Protein AF-A0A850ELC3-F1 (afdb_monomer_lite)

pLDDT: mean 88.05, std 11.39, range [57.06, 98.81]

Sequence (170 aa):
SNKVFISMIPAKTFTTPLNAAFVRISMKNEDVPFTQLEVGAVTTKYMSHKNSIRKDTIPIITGDLIGVGEIARDRLSFLTVPAVLSKNLFNKDTIILERYVTITGALTANAAYSASDFIAISPGQAYSVNHLWSGACYDSNKVFISMIPAKTFTTPLNAAFVRISMKNED

Secondary structure (DSSP, 8-state):
----------SSS-PPPTT---------GGGGGG----SSSSPPPP----PPP-GGGS----TTSS-TT-S-GGG-SS--------S----GGG-EEEEEE-TTS-EEEEEEEEE--PEE--TT-EEE-SS-SEEEEE-TT--EEEE--SSEEE--TT--EEEEEEEPP-

Radius of gyration: 40.39 Å; chains: 1; bounding box: 82×38×95 Å

Foldseek 3Di:
DDDDDDDDDPDPDDDDPPPDPDDDDDDDPVCVVFDDDDPDRDDDGGDDDDDDDDPVPPDDDDPVNQDDCNDPPVNDPDPPPPPDPDLDQFDPVQKAAQWFQDQQRDIDGHNQKIKTDWGFDAAQDKDADPFADWKFFAAPVRGTDGIAPDRIDTHHNRGGTMMGMGTDDD

Structure (mmCIF, N/CA/C/O backbone):
data_AF-A0A850ELC3-F1
#
_entry.id   AF-A0A850ELC3-F1
#
loop_
_atom_site.group_PDB
_atom_site.id
_atom_site.type_symbol
_atom_site.label_atom_id
_atom_site.label_alt_id
_atom_site.label_comp_id
_atom_site.label_asym_id
_atom_site.label_entity_id
_atom_site.label_seq_id
_atom_site.pdbx_PDB_ins_code
_atom_site.Cartn_x
_atom_site.Cartn_y
_atom_site.Cartn_z
_atom_site.occupancy
_atom_site.B_iso_or_equiv
_atom_site.auth_seq_id
_atom_site.auth_comp_id
_atom_site.auth_asym_id
_atom_site.auth_atom_id
_atom_site.pdbx_PDB_model_num
ATOM 1 N N . SER A 1 1 ? -49.138 -12.970 48.584 1.00 64.88 1 SER A N 1
ATOM 2 C CA . SER A 1 1 ? -48.930 -14.053 49.570 1.00 64.88 1 SER A CA 1
ATOM 3 C C . SER A 1 1 ? -48.759 -13.442 50.951 1.00 64.88 1 SER A C 1
ATOM 5 O O . SER A 1 1 ? -48.039 -12.457 51.087 1.00 64.88 1 SER A O 1
ATOM 7 N N . ASN A 1 2 ? -49.447 -13.976 51.963 1.00 81.19 2 ASN A N 1
ATOM 8 C CA . ASN A 1 2 ? -49.294 -13.511 53.344 1.00 81.19 2 ASN A CA 1
ATOM 9 C C . ASN A 1 2 ? -47.914 -13.915 53.880 1.00 81.19 2 ASN A C 1
ATOM 11 O O . ASN A 1 2 ? -47.479 -15.048 53.682 1.00 81.19 2 ASN A O 1
ATOM 15 N N . LYS A 1 3 ? -47.217 -12.987 54.546 1.00 87.38 3 LYS A N 1
ATOM 16 C CA . LYS A 1 3 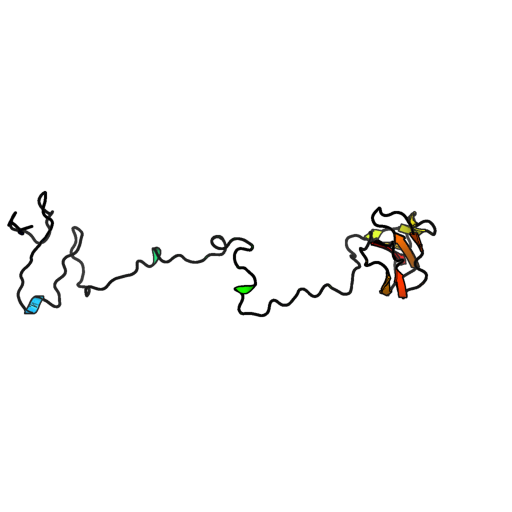? -45.950 -13.272 55.234 1.00 87.38 3 LYS A CA 1
ATOM 17 C C . LYS A 1 3 ? -46.276 -13.998 56.540 1.00 87.38 3 LYS A C 1
ATOM 19 O O . LYS A 1 3 ? -46.806 -13.379 57.457 1.00 87.38 3 LYS A O 1
ATOM 24 N N . VAL A 1 4 ? -45.996 -15.298 56.598 1.00 90.62 4 VAL A N 1
ATOM 25 C CA . VAL A 1 4 ? -46.202 -16.134 57.791 1.00 9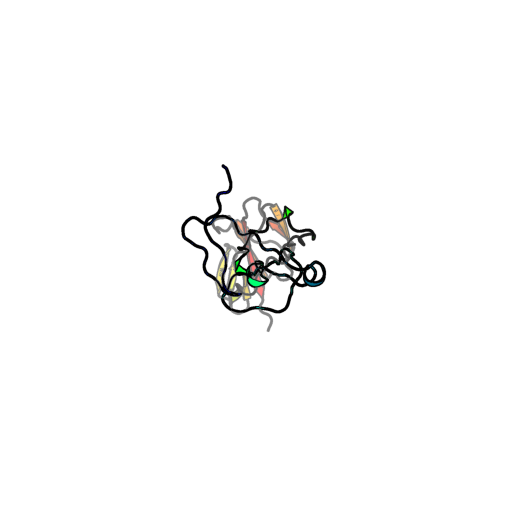0.62 4 VAL A CA 1
ATOM 26 C C . VAL A 1 4 ? -44.908 -16.179 58.599 1.00 90.62 4 VAL A C 1
ATOM 28 O O . VAL A 1 4 ? -43.817 -16.245 58.034 1.00 90.62 4 VAL A O 1
ATOM 31 N N . PHE A 1 5 ? -45.027 -16.103 59.923 1.00 92.00 5 PHE A N 1
ATOM 32 C CA . PHE A 1 5 ? -43.891 -16.252 60.826 1.00 92.00 5 PHE A CA 1
ATOM 33 C C . PHE A 1 5 ? -43.346 -17.687 60.774 1.00 92.00 5 PHE A C 1
ATOM 35 O O . PHE A 1 5 ? -44.120 -18.635 60.865 1.00 92.00 5 PHE A O 1
ATOM 42 N N . ILE A 1 6 ? -42.023 -17.833 60.637 1.00 92.69 6 ILE A N 1
ATOM 43 C CA . ILE A 1 6 ? -41.344 -19.139 60.599 1.00 92.69 6 ILE A CA 1
ATOM 44 C C . ILE A 1 6 ? -40.606 -19.391 61.919 1.00 92.69 6 ILE A C 1
ATOM 46 O O . ILE A 1 6 ? -40.877 -20.380 62.592 1.00 92.69 6 ILE A O 1
ATOM 50 N N . SER A 1 7 ? -39.687 -18.504 62.312 1.00 92.00 7 SER A N 1
ATOM 51 C CA . SER A 1 7 ? -38.936 -18.632 63.566 1.00 92.00 7 SER A CA 1
ATOM 52 C C . SER A 1 7 ? -38.337 -17.301 64.030 1.00 92.00 7 SER A C 1
ATOM 54 O O . SER A 1 7 ? -38.237 -16.342 63.262 1.00 92.00 7 SER A O 1
ATOM 56 N N . MET A 1 8 ? -37.892 -17.267 65.291 1.00 91.31 8 MET A N 1
ATOM 57 C CA . MET A 1 8 ? -37.013 -16.215 65.814 1.00 91.31 8 MET A CA 1
ATOM 58 C C . MET A 1 8 ? -35.551 -16.478 65.431 1.00 91.31 8 MET A C 1
ATOM 60 O O . MET A 1 8 ? -35.171 -17.616 65.151 1.00 91.31 8 MET A O 1
ATOM 64 N N . ILE A 1 9 ? -34.730 -15.425 65.463 1.00 88.25 9 ILE A N 1
ATOM 65 C CA . ILE A 1 9 ? -33.272 -15.502 65.305 1.00 88.25 9 ILE A CA 1
ATOM 66 C C . ILE A 1 9 ? -32.635 -15.439 66.704 1.00 88.25 9 ILE A C 1
ATOM 68 O O . ILE A 1 9 ? -32.779 -14.415 67.373 1.00 88.25 9 ILE A O 1
ATOM 72 N N . PRO A 1 10 ? -31.955 -16.502 67.171 1.00 83.12 10 PRO A N 1
ATOM 73 C CA . PRO A 1 10 ? -31.485 -16.586 68.556 1.00 83.12 10 PRO A CA 1
ATOM 74 C C . PRO A 1 10 ? -30.100 -15.961 68.792 1.00 83.12 10 PRO A C 1
ATOM 76 O O . PRO A 1 10 ? -29.692 -15.807 69.939 1.00 83.12 10 PRO A O 1
ATOM 79 N N . ALA A 1 11 ? -29.354 -15.631 67.734 1.00 84.38 11 ALA A N 1
ATOM 80 C CA . ALA A 1 11 ? -27.960 -15.203 67.826 1.00 84.38 11 ALA A CA 1
ATOM 81 C C . ALA A 1 11 ? -27.605 -14.154 66.762 1.00 84.38 11 ALA A C 1
ATOM 83 O O . ALA A 1 11 ? -28.303 -14.002 65.762 1.00 84.38 11 ALA A O 1
ATOM 84 N N . LYS A 1 12 ? -26.483 -13.451 66.971 1.00 81.38 12 LYS A N 1
ATOM 85 C CA . LYS A 1 12 ? -25.971 -12.430 66.037 1.00 81.38 12 LYS A CA 1
ATOM 86 C C . LYS A 1 12 ? -25.593 -13.010 64.667 1.00 81.38 12 LYS A C 1
ATOM 88 O O . LYS A 1 12 ? -25.810 -12.350 63.659 1.00 81.38 12 LYS A O 1
ATOM 93 N N . THR A 1 13 ? -25.081 -14.240 64.640 1.00 87.38 13 THR A N 1
ATOM 94 C CA . THR A 1 13 ? -24.804 -15.006 63.416 1.00 87.38 13 THR A CA 1
ATOM 95 C C . THR A 1 13 ? -25.819 -16.138 63.317 1.00 87.38 13 THR A C 1
ATOM 97 O O . THR A 1 13 ? -26.008 -16.879 64.282 1.00 87.38 13 THR A O 1
ATOM 100 N N . PHE A 1 14 ? -26.479 -16.279 62.170 1.00 89.50 14 PHE A N 1
ATOM 101 C CA . PHE A 1 14 ? -27.520 -17.283 61.959 1.00 89.50 14 PHE A CA 1
ATOM 102 C C . PHE A 1 14 ? -27.561 -17.735 60.497 1.00 89.50 14 PHE A C 1
ATOM 104 O O . PHE A 1 14 ? -27.134 -17.014 59.598 1.00 89.50 14 PHE A O 1
ATOM 111 N N . THR A 1 15 ? -28.111 -18.924 60.261 1.00 90.81 15 THR A N 1
ATOM 112 C CA . THR A 1 15 ? -28.537 -19.378 58.935 1.00 90.81 15 THR A CA 1
ATOM 113 C C . THR A 1 15 ? -30.049 -19.222 58.817 1.00 90.81 15 THR A C 1
ATOM 115 O O . THR A 1 15 ? -30.782 -19.355 59.800 1.00 90.81 15 THR A O 1
ATOM 118 N N . THR A 1 16 ? -30.541 -18.895 57.625 1.00 90.62 16 THR A N 1
ATOM 119 C CA . THR A 1 16 ? -31.984 -18.793 57.403 1.00 90.62 16 THR A CA 1
ATOM 120 C C . THR A 1 16 ? -32.626 -20.185 57.450 1.00 90.62 16 THR A C 1
ATOM 122 O O . THR A 1 16 ? -32.089 -21.121 56.852 1.00 90.62 16 THR A O 1
ATOM 125 N N . PRO A 1 17 ? -33.781 -20.350 58.120 1.00 90.31 17 PRO A N 1
ATOM 126 C CA . PRO A 1 17 ? -34.554 -21.583 58.034 1.00 90.31 17 PRO A CA 1
ATOM 127 C C . PRO A 1 17 ? -34.970 -21.889 56.592 1.00 90.31 17 PRO A C 1
ATOM 129 O O . PRO A 1 17 ? -35.100 -20.985 55.759 1.00 90.31 17 PRO A O 1
ATOM 132 N N . LEU A 1 18 ? -35.250 -23.163 56.311 1.00 89.81 18 LEU A N 1
ATOM 133 C CA . LEU A 1 18 ? -35.804 -23.579 55.024 1.00 89.81 18 LEU A CA 1
ATOM 134 C C . LEU A 1 18 ? -37.086 -22.781 54.714 1.00 89.81 18 LEU A C 1
ATOM 136 O O . LEU A 1 18 ? -37.936 -22.598 55.584 1.00 89.81 18 LEU A O 1
ATOM 140 N N . ASN A 1 19 ? -37.221 -22.315 53.469 1.00 88.38 19 ASN A N 1
ATOM 141 C CA . ASN A 1 19 ? -38.337 -21.500 52.959 1.00 88.38 19 ASN A CA 1
ATOM 142 C C . ASN A 1 19 ? -38.450 -20.064 53.514 1.00 88.38 19 ASN A C 1
ATOM 144 O O . ASN A 1 19 ? -39.414 -19.363 53.194 1.00 88.38 19 ASN A O 1
ATOM 148 N 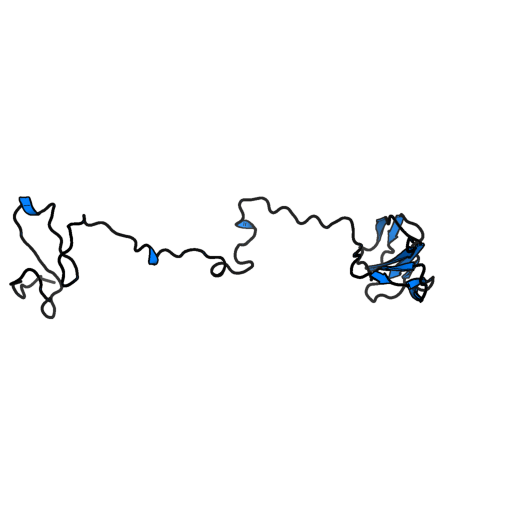N . ALA A 1 20 ? -37.485 -19.578 54.300 1.00 91.94 20 ALA A N 1
ATOM 149 C CA . ALA A 1 20 ? -37.468 -18.179 54.718 1.00 91.94 20 ALA A CA 1
ATOM 150 C C . ALA A 1 20 ? -37.061 -17.253 53.555 1.00 91.94 20 ALA A C 1
ATOM 152 O O . ALA A 1 20 ? -35.940 -17.316 53.061 1.00 91.94 20 ALA A O 1
ATOM 153 N N . ALA A 1 21 ? -37.972 -16.365 53.145 1.00 91.94 21 ALA A N 1
ATOM 154 C CA . ALA A 1 21 ? -37.727 -15.366 52.095 1.00 91.94 21 ALA A CA 1
ATOM 155 C C . ALA A 1 21 ? -37.489 -13.944 52.636 1.00 91.94 21 ALA A C 1
ATOM 157 O O . ALA A 1 21 ? -37.019 -13.070 51.912 1.00 91.94 21 ALA A O 1
ATOM 158 N N . PHE A 1 22 ? -37.839 -13.688 53.899 1.00 91.62 22 PHE A N 1
ATOM 159 C CA . PHE A 1 22 ? -37.734 -12.370 54.519 1.00 91.62 22 PHE A CA 1
ATOM 160 C C . PHE A 1 22 ? -37.234 -12.495 55.951 1.00 91.62 22 PHE A C 1
ATOM 162 O O . PHE A 1 22 ? -37.612 -13.416 56.672 1.00 91.62 22 PHE A O 1
ATOM 169 N N . VAL A 1 23 ? -36.465 -11.499 56.378 1.00 91.94 23 VAL A N 1
ATOM 170 C CA . VAL A 1 23 ? -36.120 -11.262 57.777 1.00 91.94 23 VAL A CA 1
ATOM 171 C C . VAL A 1 23 ? -36.620 -9.879 58.178 1.00 91.94 23 VAL A C 1
ATOM 173 O O . VAL A 1 23 ? -36.634 -8.948 57.371 1.00 91.94 23 VAL A O 1
ATOM 176 N N . ARG A 1 24 ? -37.064 -9.745 59.425 1.00 91.19 24 ARG A N 1
ATOM 177 C CA . ARG A 1 24 ? -37.378 -8.458 60.042 1.00 91.19 24 ARG A CA 1
ATOM 178 C C . ARG A 1 24 ? -36.573 -8.358 61.326 1.00 91.19 24 ARG A C 1
ATOM 180 O O . ARG A 1 24 ? -36.585 -9.287 62.126 1.00 91.19 24 ARG A O 1
ATOM 187 N N . ILE A 1 25 ? -35.893 -7.236 61.498 1.00 89.81 25 ILE A N 1
ATOM 188 C CA . ILE A 1 25 ? -35.077 -6.929 62.669 1.00 89.81 25 ILE A CA 1
ATOM 189 C C . ILE A 1 25 ? -35.626 -5.674 63.345 1.00 89.81 25 ILE A C 1
ATOM 191 O O . ILE A 1 25 ? -36.171 -4.792 62.681 1.00 89.81 25 ILE A O 1
ATOM 195 N N . SER A 1 26 ? -35.508 -5.617 64.665 1.00 90.25 26 SER A N 1
ATOM 196 C CA . SER A 1 26 ? -35.870 -4.459 65.480 1.00 90.25 26 SER A CA 1
ATOM 197 C C . SER A 1 26 ? -34.686 -4.111 66.368 1.00 90.25 26 SER A C 1
ATOM 199 O O . SER A 1 26 ? -34.034 -5.004 66.904 1.00 90.25 26 SER A O 1
ATOM 201 N N . MET A 1 27 ? -34.402 -2.822 66.501 1.00 91.06 27 MET A N 1
ATOM 202 C CA . MET A 1 27 ? -33.347 -2.290 67.361 1.00 91.06 27 MET A CA 1
ATOM 203 C C . MET A 1 27 ? -33.807 -0.988 68.004 1.00 91.06 27 MET A C 1
ATOM 205 O O . MET A 1 27 ? -34.874 -0.463 67.673 1.00 91.06 27 MET A O 1
ATOM 209 N N . LYS A 1 28 ? -33.006 -0.472 68.936 1.00 95.50 28 LYS A N 1
ATOM 210 C CA . LYS A 1 28 ? -33.236 0.851 69.506 1.00 95.50 28 LYS A CA 1
ATOM 211 C C . LYS A 1 28 ? -33.019 1.926 68.443 1.00 95.50 28 LYS A C 1
ATOM 213 O O . LYS A 1 28 ? -32.203 1.765 67.539 1.00 95.50 28 LYS A O 1
ATOM 218 N N . ASN A 1 29 ? -33.690 3.063 68.605 1.00 93.94 29 ASN A N 1
ATOM 219 C CA . ASN A 1 29 ? -33.559 4.190 67.679 1.00 93.94 29 ASN A CA 1
ATOM 220 C C . ASN A 1 29 ? -32.116 4.721 67.579 1.00 93.94 29 ASN A C 1
ATOM 222 O O . ASN A 1 29 ? -31.704 5.151 66.507 1.00 93.94 29 ASN A O 1
ATOM 226 N N . GLU A 1 30 ? -31.341 4.653 68.667 1.00 95.81 30 GLU A N 1
ATOM 227 C CA . GLU A 1 30 ? -29.927 5.062 68.705 1.00 95.81 30 GLU A CA 1
ATOM 228 C C . GLU A 1 30 ? -29.004 4.178 67.846 1.00 95.81 30 GLU A C 1
ATOM 230 O O . GLU A 1 30 ? -27.979 4.654 67.363 1.00 95.81 30 GLU A O 1
ATOM 235 N N . ASP A 1 31 ? -29.396 2.926 67.588 1.00 93.06 31 ASP A N 1
ATOM 236 C CA . ASP A 1 31 ? -28.603 1.955 66.823 1.00 93.06 31 ASP A CA 1
ATOM 237 C C . ASP A 1 31 ? -28.880 2.014 65.311 1.00 93.06 31 ASP A C 1
ATOM 239 O O . ASP A 1 31 ? -28.131 1.443 64.512 1.00 93.06 31 ASP A O 1
ATOM 243 N N . VAL A 1 32 ? -29.949 2.701 64.887 1.00 90.00 32 VAL A N 1
ATOM 244 C CA . VAL A 1 32 ? -30.357 2.807 63.472 1.00 90.00 32 VAL A CA 1
ATOM 245 C C . VAL A 1 32 ? -29.224 3.306 62.560 1.00 90.00 32 VAL A C 1
ATOM 247 O O . VAL A 1 32 ? -29.025 2.693 61.510 1.00 90.00 32 VAL A O 1
ATOM 250 N N . PRO A 1 33 ? -28.431 4.341 62.917 1.00 89.75 33 PRO A N 1
ATOM 251 C CA . PRO A 1 33 ? -27.365 4.849 62.050 1.00 89.75 33 PRO A CA 1
ATOM 252 C C . PRO A 1 33 ? -26.176 3.899 61.878 1.00 89.75 33 PRO A C 1
ATOM 254 O O . PRO A 1 33 ? -25.325 4.174 61.037 1.00 89.75 33 PRO A O 1
ATOM 257 N N . PHE A 1 34 ? -26.093 2.834 62.683 1.00 88.88 34 PHE A N 1
ATOM 258 C CA . PHE A 1 34 ? -24.948 1.918 62.748 1.00 88.88 34 PHE A CA 1
ATOM 259 C C . PHE A 1 34 ? -25.322 0.460 62.448 1.00 88.88 34 PHE A C 1
ATOM 261 O O . PHE A 1 34 ? -24.454 -0.413 62.423 1.00 88.88 34 PHE A O 1
ATOM 268 N N . THR A 1 35 ? -26.607 0.175 62.232 1.00 90.12 35 THR A N 1
ATOM 269 C CA . THR A 1 35 ? -27.097 -1.183 61.987 1.00 90.12 35 THR A CA 1
ATOM 270 C C . THR A 1 35 ? -26.821 -1.602 60.544 1.00 90.12 35 THR A C 1
ATOM 272 O O . THR A 1 35 ? -27.231 -0.925 59.604 1.00 90.12 35 THR A O 1
ATOM 275 N N . GLN A 1 36 ? -26.200 -2.770 60.364 1.00 91.50 36 GLN A N 1
ATOM 276 C CA . GLN A 1 36 ? -26.090 -3.449 59.072 1.00 91.50 36 GLN A CA 1
ATOM 277 C C . GLN A 1 36 ? -26.468 -4.929 59.206 1.00 91.50 36 GLN A C 1
ATOM 279 O O . GLN A 1 36 ? -26.114 -5.579 60.188 1.00 91.50 36 GLN A O 1
ATOM 284 N N . LEU A 1 37 ? -27.191 -5.453 58.213 1.00 90.44 37 LEU A N 1
ATOM 285 C CA . LEU A 1 37 ? -27.353 -6.888 57.990 1.00 90.44 37 LEU A CA 1
ATOM 286 C C . LEU A 1 37 ? -26.477 -7.257 56.794 1.00 90.44 37 LEU A C 1
ATOM 288 O O . LEU A 1 37 ? -26.694 -6.752 55.694 1.00 90.44 37 LEU A O 1
ATOM 292 N N . GLU A 1 38 ? -25.497 -8.122 57.016 1.00 89.25 38 GLU A N 1
ATOM 293 C CA . GLU A 1 38 ? -24.493 -8.493 56.022 1.00 89.25 38 GLU A CA 1
ATOM 294 C C . GLU A 1 38 ? -24.448 -10.009 55.812 1.00 89.25 38 GLU A C 1
ATOM 296 O O . GLU A 1 38 ? -24.806 -10.790 56.693 1.00 89.25 38 GLU A O 1
ATOM 301 N N . VAL A 1 39 ? -24.033 -10.431 54.618 1.00 87.38 39 VAL A N 1
ATOM 302 C CA . VAL A 1 39 ? -23.834 -11.848 54.298 1.00 87.38 39 VAL A CA 1
ATOM 303 C C . VAL A 1 39 ? -22.449 -12.270 54.779 1.00 87.38 39 VAL A C 1
ATOM 305 O O . VAL A 1 39 ? -21.452 -11.664 54.398 1.00 87.38 39 VAL A O 1
ATOM 308 N N . GLY A 1 40 ? -22.382 -13.342 55.568 1.00 87.69 40 GLY A N 1
ATOM 309 C CA . GLY A 1 40 ? -21.131 -13.914 56.065 1.00 87.69 40 GLY A CA 1
ATOM 310 C C . GLY A 1 40 ? -21.199 -14.271 57.549 1.00 87.69 40 GLY A C 1
ATOM 311 O O . GLY A 1 40 ? -22.195 -14.020 58.220 1.00 87.69 40 GLY A O 1
ATOM 312 N N . ALA A 1 41 ? -20.131 -14.882 58.064 1.00 83.88 41 ALA A N 1
ATOM 313 C CA . ALA A 1 41 ? -20.040 -15.297 59.469 1.00 83.88 41 ALA A CA 1
ATOM 314 C C . ALA A 1 41 ? -19.310 -14.282 60.373 1.00 83.88 41 ALA A C 1
ATOM 316 O O . ALA A 1 41 ? -19.207 -14.504 61.578 1.00 83.88 41 ALA A O 1
ATOM 317 N N . VAL A 1 42 ? -18.789 -13.189 59.803 1.00 84.38 42 VAL A N 1
ATOM 318 C CA . VAL A 1 42 ? -17.947 -12.198 60.489 1.00 84.38 42 VAL A CA 1
ATOM 319 C C . VAL A 1 42 ? -18.602 -10.827 60.395 1.00 84.38 42 VAL A C 1
ATOM 321 O O . VAL A 1 42 ? -18.919 -10.380 59.298 1.00 84.38 42 VAL A O 1
ATOM 324 N N . THR A 1 43 ? -18.770 -10.154 61.534 1.00 84.75 43 THR A N 1
ATOM 325 C CA . THR A 1 43 ? -19.276 -8.777 61.571 1.00 84.75 43 THR A CA 1
ATOM 326 C C . THR A 1 43 ? -18.201 -7.795 61.109 1.00 84.75 43 THR A C 1
ATOM 328 O O . THR A 1 43 ? -17.081 -7.816 61.627 1.00 84.75 43 THR A O 1
ATOM 331 N N . THR A 1 44 ? -18.530 -6.915 60.166 1.00 87.25 44 THR A N 1
ATOM 332 C CA . THR A 1 44 ? -17.625 -5.865 59.678 1.00 87.25 44 THR A CA 1
ATOM 333 C C . THR A 1 44 ? -17.883 -4.516 60.362 1.00 87.25 44 THR A C 1
ATOM 335 O O . THR A 1 44 ? -18.812 -4.358 61.156 1.00 87.25 44 THR A O 1
ATOM 338 N N . LYS A 1 45 ? -17.032 -3.515 60.094 1.00 87.44 45 LYS A N 1
ATOM 339 C CA . LYS A 1 45 ? -17.318 -2.124 60.481 1.00 87.44 45 LYS A CA 1
ATOM 340 C C . LYS A 1 45 ? -18.500 -1.609 59.653 1.00 87.44 45 LYS A C 1
ATOM 342 O O . LYS A 1 45 ? -18.554 -1.881 58.459 1.00 87.44 45 LYS A O 1
ATOM 347 N N . TYR A 1 46 ? -19.384 -0.827 60.273 1.00 87.62 46 TYR A N 1
ATOM 348 C CA . TYR A 1 46 ? -20.556 -0.260 59.601 1.00 87.62 46 TYR A CA 1
ATOM 349 C C . TYR A 1 46 ? -20.201 0.478 58.299 1.00 87.62 46 TYR A C 1
ATOM 351 O O . TYR A 1 46 ? -19.299 1.323 58.281 1.00 87.62 46 TYR A O 1
ATOM 359 N N . MET A 1 47 ? -20.973 0.217 57.240 1.00 81.25 47 MET A N 1
ATOM 360 C CA . MET A 1 47 ? -20.999 1.015 56.015 1.00 81.25 47 MET A CA 1
ATOM 361 C C . MET A 1 47 ? -22.437 1.387 55.633 1.00 81.25 47 MET A C 1
ATOM 363 O O . MET A 1 47 ? -23.352 0.573 55.714 1.00 81.25 47 MET A O 1
ATOM 367 N N . SER A 1 48 ? -22.633 2.620 55.156 1.00 81.56 48 SER A N 1
ATOM 368 C CA . SER A 1 48 ? -23.932 3.071 54.641 1.00 81.56 48 SER A CA 1
ATOM 369 C C . SER A 1 48 ? -24.368 2.219 53.444 1.00 81.56 48 SER A C 1
ATOM 371 O O . SER A 1 48 ? -23.561 1.960 52.549 1.00 81.56 48 SER A O 1
ATOM 373 N N . HIS A 1 49 ? -25.644 1.822 53.406 1.00 81.06 49 HIS A N 1
ATOM 374 C CA . HIS A 1 49 ? -26.219 1.046 52.306 1.00 81.06 49 HIS A CA 1
ATOM 375 C C . HIS A 1 49 ? -26.165 1.838 50.991 1.00 81.06 49 HIS A C 1
ATOM 377 O O . HIS A 1 49 ? -27.009 2.695 50.714 1.00 81.06 49 HIS A O 1
ATOM 383 N N . LYS A 1 50 ? -25.147 1.556 50.179 1.00 77.50 50 LYS A N 1
ATOM 384 C CA . LYS A 1 50 ? -24.929 2.139 48.855 1.00 77.50 50 LYS A CA 1
ATOM 385 C C . LYS A 1 50 ? -24.519 1.033 47.894 1.00 77.50 50 LYS A C 1
ATOM 387 O O . LYS A 1 50 ? -23.796 0.117 48.277 1.00 77.50 50 LYS A O 1
ATOM 392 N N . ASN A 1 51 ? -24.935 1.155 46.637 1.00 71.56 51 ASN A N 1
ATOM 393 C CA . ASN A 1 51 ? -24.421 0.298 45.576 1.00 71.56 51 ASN A CA 1
ATOM 394 C C . ASN A 1 51 ? -22.911 0.536 45.455 1.00 71.56 51 ASN A C 1
ATOM 396 O O . ASN A 1 51 ? -22.481 1.660 45.190 1.00 71.56 51 ASN A O 1
ATOM 400 N N . SER A 1 52 ? -22.108 -0.503 45.664 1.00 68.44 52 SER A N 1
ATOM 401 C CA . SER A 1 52 ? -20.676 -0.482 45.382 1.00 68.44 52 SER A CA 1
ATOM 402 C C . SER A 1 52 ? -20.418 -1.186 44.052 1.00 68.44 52 SER A C 1
ATOM 404 O O . SER A 1 52 ? -20.999 -2.229 43.758 1.00 68.44 52 SER A O 1
ATOM 406 N N . ILE A 1 53 ? -19.558 -0.598 43.219 1.00 71.81 53 ILE A N 1
ATOM 407 C CA . ILE A 1 53 ? -19.051 -1.261 42.015 1.00 71.81 53 ILE A CA 1
ATOM 408 C C . ILE A 1 53 ? -17.793 -2.021 42.420 1.00 71.81 53 ILE A C 1
ATOM 410 O O . ILE A 1 53 ? -16.869 -1.444 43.001 1.00 71.81 53 ILE A O 1
ATOM 414 N N . ARG A 1 54 ? -17.740 -3.318 42.116 1.00 74.81 54 ARG A N 1
ATOM 415 C CA . ARG A 1 54 ? -16.538 -4.122 42.341 1.00 74.81 54 ARG A CA 1
ATOM 416 C C . ARG A 1 54 ? -15.485 -3.697 41.314 1.00 74.81 54 ARG A C 1
ATOM 418 O O . ARG A 1 54 ? -15.694 -3.858 40.114 1.00 74.81 54 ARG A O 1
ATOM 425 N N . LYS A 1 55 ? -14.373 -3.109 41.763 1.00 70.06 55 LYS A N 1
ATOM 426 C CA . LYS A 1 55 ? -13.347 -2.531 40.870 1.00 70.06 55 LYS A CA 1
ATOM 427 C C . LYS A 1 55 ? -12.793 -3.540 39.854 1.00 70.06 55 LYS A C 1
ATOM 429 O O . LYS A 1 55 ? -12.452 -3.156 38.746 1.00 70.06 55 LYS A O 1
ATOM 434 N N . ASP A 1 56 ? -12.742 -4.814 40.217 1.00 74.94 56 ASP A N 1
ATOM 435 C CA . ASP A 1 56 ? -12.287 -5.923 39.373 1.00 74.94 56 ASP A CA 1
ATOM 436 C C . ASP A 1 56 ? -13.329 -6.414 38.351 1.00 74.94 56 ASP A C 1
ATOM 438 O O . ASP A 1 56 ? -13.007 -7.236 37.502 1.00 74.94 56 ASP A O 1
ATOM 442 N N . THR A 1 57 ? -14.561 -5.896 38.399 1.00 72.81 57 THR A N 1
ATOM 443 C CA . THR A 1 57 ? -15.592 -6.120 37.366 1.00 72.81 57 THR A CA 1
ATOM 444 C C . THR A 1 57 ? -15.647 -5.005 36.326 1.00 72.81 57 THR A C 1
ATOM 446 O O . THR A 1 57 ? -16.407 -5.101 35.367 1.00 72.81 57 THR A O 1
ATOM 449 N N . ILE A 1 58 ? -14.853 -3.946 36.500 1.00 76.44 58 ILE A N 1
ATOM 450 C CA . ILE A 1 58 ? -14.724 -2.889 35.502 1.00 76.44 58 ILE A CA 1
ATOM 451 C C . ILE A 1 58 ? -13.793 -3.424 34.407 1.00 76.44 58 ILE A C 1
ATOM 453 O O . ILE A 1 58 ? -12.615 -3.652 34.696 1.00 76.44 58 ILE A O 1
ATOM 457 N N . PRO A 1 59 ? -14.274 -3.639 33.168 1.00 70.50 59 PRO A N 1
ATOM 458 C CA . PRO A 1 59 ? -13.404 -4.078 32.091 1.00 70.50 59 PRO A CA 1
ATOM 459 C C . PRO A 1 59 ? -12.349 -3.000 31.831 1.00 70.50 59 PRO A C 1
ATOM 461 O O . PRO A 1 59 ? -12.667 -1.849 31.533 1.00 70.50 59 PRO A O 1
ATOM 464 N N . ILE A 1 60 ? -11.080 -3.377 31.967 1.00 71.94 60 ILE A N 1
ATOM 465 C CA . ILE A 1 60 ? -9.960 -2.562 31.506 1.00 71.94 60 ILE A CA 1
ATOM 466 C C . ILE A 1 60 ? -9.864 -2.807 30.008 1.00 71.94 60 ILE A C 1
ATOM 468 O O . ILE A 1 60 ? -9.581 -3.928 29.602 1.00 71.94 60 ILE A O 1
ATOM 472 N N . ILE A 1 61 ? -10.097 -1.780 29.192 1.00 71.56 61 ILE A N 1
ATOM 473 C CA . ILE A 1 61 ? -9.880 -1.868 27.747 1.00 71.56 61 ILE A CA 1
ATOM 474 C C . ILE A 1 61 ? -8.366 -1.935 27.511 1.00 71.56 61 ILE A C 1
ATOM 476 O O . ILE A 1 61 ? -7.672 -0.921 27.567 1.00 71.56 61 ILE A O 1
ATOM 480 N N . THR A 1 62 ? -7.848 -3.144 27.313 1.00 64.56 62 THR A N 1
ATOM 481 C CA . THR A 1 62 ? -6.472 -3.404 26.880 1.00 64.56 62 THR A CA 1
ATOM 482 C C . THR A 1 62 ? -6.432 -3.582 25.362 1.00 64.56 62 THR A C 1
ATOM 484 O O . THR A 1 62 ? -7.464 -3.813 24.732 1.00 64.56 62 THR A O 1
ATOM 487 N N . GLY A 1 63 ? -5.244 -3.473 24.758 1.00 61.62 63 GLY A N 1
ATOM 488 C CA . GLY A 1 63 ? -5.062 -3.600 23.304 1.00 61.62 63 GLY A CA 1
ATOM 489 C C . GLY A 1 63 ? -5.551 -4.926 22.705 1.00 61.62 63 GLY A C 1
ATOM 490 O O . GLY A 1 63 ? -5.811 -4.975 21.512 1.00 61.62 63 GLY A O 1
ATOM 491 N N . ASP A 1 64 ? -5.746 -5.961 23.526 1.00 67.94 64 ASP A N 1
ATOM 492 C CA . ASP A 1 64 ? -6.254 -7.270 23.095 1.00 67.94 64 ASP A CA 1
ATOM 493 C C . ASP A 1 64 ? -7.790 -7.326 23.003 1.00 67.94 64 ASP A C 1
ATOM 495 O O . ASP A 1 64 ? -8.339 -8.232 22.381 1.00 67.94 64 ASP A O 1
ATOM 499 N N . LEU A 1 65 ? -8.498 -6.377 23.631 1.00 66.06 65 LEU A N 1
ATOM 500 C CA . LEU A 1 65 ? -9.966 -6.293 23.599 1.00 66.06 65 LEU A CA 1
ATOM 501 C C . LEU A 1 65 ? -10.497 -5.489 22.411 1.00 66.06 65 LEU A C 1
ATOM 503 O O . LEU A 1 65 ? -11.705 -5.469 22.194 1.00 66.06 65 LEU A O 1
ATOM 507 N N . ILE A 1 66 ? -9.613 -4.803 21.687 1.00 72.19 66 ILE A N 1
ATOM 508 C CA . ILE A 1 66 ? -9.942 -4.087 20.459 1.00 72.19 66 ILE A CA 1
ATOM 509 C C . ILE A 1 66 ? -9.089 -4.690 19.356 1.00 72.19 66 ILE A C 1
ATOM 511 O O . ILE A 1 66 ? -7.889 -4.431 19.263 1.00 72.19 66 ILE A O 1
ATOM 515 N N . GLY A 1 67 ? -9.718 -5.501 18.515 1.00 67.75 67 GLY A N 1
ATOM 516 C CA . GLY A 1 67 ? -9.053 -6.108 17.373 1.00 67.75 67 GLY A CA 1
ATOM 517 C C . GLY A 1 67 ? -8.541 -5.065 16.376 1.00 67.75 67 GLY A C 1
ATOM 518 O O . GLY A 1 67 ? -9.042 -3.939 16.273 1.00 67.75 67 GLY A O 1
ATOM 519 N N . VAL A 1 68 ? -7.544 -5.457 15.579 1.00 62.62 68 VAL A N 1
ATOM 520 C CA . VAL A 1 68 ? -7.060 -4.637 14.461 1.00 62.62 68 VAL A CA 1
ATOM 521 C C . VAL A 1 68 ? -8.228 -4.345 13.515 1.00 62.62 68 VAL A C 1
ATOM 523 O O . VAL A 1 68 ? -8.782 -5.252 12.902 1.00 62.62 68 VAL A O 1
ATOM 526 N N . GLY A 1 69 ? -8.591 -3.066 13.387 1.00 68.25 69 GLY A N 1
ATOM 527 C CA . GLY A 1 69 ? -9.675 -2.611 12.511 1.00 68.25 69 GLY A CA 1
ATOM 528 C C . GLY A 1 69 ? -11.069 -2.557 13.145 1.00 68.25 69 GLY A C 1
ATOM 529 O O . GLY A 1 69 ? -12.007 -2.167 12.454 1.00 68.25 69 GLY A O 1
ATOM 530 N N . GLU A 1 70 ? -11.229 -2.879 14.434 1.00 77.00 70 GLU A N 1
ATOM 531 C CA . GLU A 1 70 ? -12.540 -2.805 15.105 1.00 77.00 70 GLU A CA 1
ATOM 532 C C . GLU A 1 70 ? -13.013 -1.370 15.378 1.00 77.00 70 GLU A C 1
ATOM 534 O O . GLU A 1 70 ? -14.215 -1.105 15.433 1.00 77.00 70 GLU A O 1
ATOM 539 N N . ILE A 1 71 ? -12.085 -0.414 15.486 1.00 76.56 71 ILE A N 1
ATOM 540 C CA . ILE A 1 71 ? -12.428 1.010 15.485 1.00 76.56 71 ILE A CA 1
ATOM 541 C C . ILE A 1 71 ? -12.502 1.479 14.035 1.00 76.56 71 ILE A C 1
ATOM 543 O O . ILE A 1 71 ? -11.485 1.721 13.380 1.00 76.56 71 ILE A O 1
ATOM 547 N N . ALA A 1 72 ? -13.728 1.624 13.540 1.00 74.06 72 ALA A N 1
ATOM 548 C CA . ALA A 1 72 ? -13.979 2.219 12.240 1.00 74.06 72 ALA A CA 1
ATOM 549 C C . ALA A 1 72 ? -13.518 3.690 12.207 1.00 74.06 72 ALA A C 1
ATOM 551 O O . ALA A 1 72 ? -13.521 4.401 13.215 1.00 74.06 72 ALA A O 1
ATOM 552 N N . ARG A 1 73 ? -13.079 4.152 11.030 1.00 65.50 73 ARG A N 1
ATOM 553 C CA . ARG A 1 73 ? -12.473 5.487 10.849 1.00 65.50 73 ARG A CA 1
ATOM 554 C C . ARG A 1 73 ? -13.383 6.639 11.277 1.00 65.50 73 ARG A C 1
ATOM 556 O O . ARG A 1 73 ? -12.890 7.651 11.756 1.00 65.50 73 ARG A O 1
ATOM 563 N N . ASP A 1 74 ? -14.688 6.474 11.120 1.00 74.31 74 ASP A N 1
ATOM 564 C CA . ASP A 1 74 ? -15.734 7.421 11.516 1.00 74.31 74 ASP A CA 1
ATOM 565 C C . ASP A 1 74 ? -15.862 7.595 13.041 1.00 74.31 74 ASP A C 1
ATOM 567 O O . ASP A 1 74 ? -16.491 8.544 13.506 1.00 74.31 74 ASP A O 1
ATOM 571 N N . ARG A 1 75 ? -15.244 6.708 13.831 1.00 76.19 75 ARG A N 1
ATOM 572 C CA . ARG A 1 75 ? -15.176 6.792 15.296 1.00 76.19 75 ARG A CA 1
ATOM 573 C C . ARG A 1 75 ? -13.941 7.536 15.816 1.00 76.19 75 ARG A C 1
ATOM 575 O O . ARG A 1 75 ? -13.830 7.726 17.025 1.00 76.19 75 ARG A O 1
ATOM 582 N N . LEU A 1 76 ? -13.021 7.967 14.948 1.00 73.19 76 LEU A N 1
ATOM 583 C CA . LEU A 1 76 ? -11.837 8.740 15.337 1.00 73.19 76 LEU A CA 1
ATOM 584 C C . LEU A 1 76 ? -12.170 10.239 15.351 1.00 73.19 76 LEU A C 1
ATOM 586 O O . LEU A 1 76 ? -12.546 10.813 14.334 1.00 73.19 76 LEU A O 1
ATOM 590 N N . SER A 1 77 ? -12.009 10.894 16.503 1.00 71.19 77 SER A N 1
ATOM 591 C CA . SER A 1 77 ? -12.255 12.339 16.657 1.00 71.19 77 SER A CA 1
ATOM 592 C C . SER A 1 77 ? -11.094 13.221 16.182 1.00 71.19 77 SER A C 1
ATOM 594 O O . SER A 1 77 ? -11.199 14.446 16.217 1.00 71.19 77 SER A O 1
ATOM 596 N N . PHE A 1 78 ? -9.971 12.620 15.783 1.00 72.06 78 PHE A N 1
ATOM 597 C CA . PHE A 1 78 ? -8.838 13.317 15.184 1.00 72.06 78 PHE A CA 1
ATOM 598 C C . PHE A 1 78 ? -8.815 13.068 13.679 1.00 72.06 78 PHE A C 1
ATOM 600 O O . PHE A 1 78 ? -9.164 11.988 13.203 1.00 72.06 78 PHE A O 1
ATOM 607 N N . LEU A 1 79 ? -8.374 14.074 12.927 1.00 58.91 79 LEU A N 1
ATOM 608 C CA . LEU A 1 79 ? -8.189 13.958 11.490 1.00 58.91 79 LEU A CA 1
ATOM 609 C C . LEU A 1 79 ? -7.137 12.868 11.244 1.00 58.91 79 LEU A C 1
ATOM 611 O O . LEU A 1 79 ? -5.967 13.054 11.582 1.00 58.91 79 LEU A O 1
ATOM 615 N N . THR A 1 80 ? -7.530 11.720 10.688 1.00 57.06 80 THR A N 1
ATOM 616 C CA . THR A 1 80 ? -6.559 10.778 10.124 1.00 57.06 80 THR A CA 1
ATOM 617 C C . THR A 1 80 ? -5.690 11.574 9.167 1.00 57.06 80 THR A C 1
ATOM 619 O O . THR A 1 80 ? -6.213 12.070 8.172 1.00 57.06 80 THR A O 1
ATOM 622 N N . VAL A 1 81 ? -4.396 11.724 9.468 1.00 64.44 81 VAL A N 1
ATOM 623 C CA . VAL A 1 81 ? -3.439 12.264 8.502 1.00 64.44 81 VAL A CA 1
ATOM 624 C C . VAL A 1 81 ? -3.519 11.313 7.310 1.00 64.44 81 VAL A C 1
ATOM 626 O O . VAL A 1 81 ? -3.166 10.140 7.471 1.00 64.44 81 VAL A O 1
ATOM 629 N N . PRO A 1 82 ? -4.081 11.725 6.158 1.00 63.41 82 PRO A N 1
ATOM 630 C CA . PRO A 1 82 ? -4.122 10.838 5.013 1.00 63.41 82 PRO A CA 1
ATOM 631 C C . PRO A 1 82 ? -2.675 10.467 4.710 1.00 63.41 82 PRO A C 1
ATOM 633 O O . PRO A 1 82 ? -1.805 11.338 4.688 1.00 63.41 82 PRO A O 1
ATOM 636 N N . ALA A 1 83 ? -2.402 9.175 4.538 1.00 60.19 83 ALA A N 1
ATOM 637 C CA . ALA A 1 83 ? -1.098 8.743 4.073 1.00 60.19 83 ALA A CA 1
ATOM 638 C C . ALA A 1 83 ? -0.866 9.407 2.712 1.00 60.19 83 ALA A C 1
ATOM 640 O O . ALA A 1 83 ? -1.469 9.026 1.709 1.00 60.19 83 ALA A O 1
ATOM 641 N N . VAL A 1 84 ? -0.048 10.456 2.688 1.00 66.44 84 VAL A N 1
ATOM 642 C CA . VAL A 1 84 ? 0.384 11.071 1.441 1.00 66.44 84 VAL A CA 1
ATOM 643 C C . VAL A 1 84 ? 1.443 10.134 0.891 1.00 66.44 84 VAL A C 1
ATOM 645 O O . VAL A 1 84 ? 2.514 9.994 1.480 1.00 66.44 84 VAL A O 1
ATOM 648 N N . LEU A 1 85 ? 1.120 9.444 -0.204 1.00 66.75 85 LEU A N 1
ATOM 649 C CA . LEU A 1 85 ? 2.102 8.636 -0.918 1.00 66.75 85 LEU A CA 1
ATOM 650 C C . LEU A 1 85 ? 3.321 9.512 -1.221 1.00 66.75 85 LEU A C 1
ATOM 652 O O . LEU A 1 85 ? 3.190 10.633 -1.720 1.00 66.75 85 LEU A O 1
ATOM 656 N N . SER A 1 86 ? 4.506 9.002 -0.886 1.00 82.00 86 SER A N 1
ATOM 657 C CA . SER A 1 86 ? 5.758 9.668 -1.227 1.00 82.00 86 SER A CA 1
ATOM 658 C C . SER A 1 86 ? 5.800 9.927 -2.731 1.00 82.00 86 SER A C 1
ATOM 660 O O . SER A 1 86 ? 5.460 9.056 -3.531 1.00 82.00 86 SER A O 1
ATOM 662 N N . LYS A 1 87 ? 6.269 11.114 -3.129 1.00 88.81 87 LYS A N 1
ATOM 663 C CA . LYS A 1 87 ? 6.551 11.406 -4.543 1.00 88.81 87 LYS A CA 1
ATOM 664 C C . LYS A 1 87 ? 7.692 10.540 -5.091 1.00 88.81 87 LYS A C 1
ATOM 666 O O . LYS A 1 87 ? 7.828 10.417 -6.303 1.00 88.81 87 LYS A O 1
ATOM 671 N N . ASN A 1 88 ? 8.519 9.967 -4.213 1.00 94.06 88 ASN A N 1
ATOM 672 C CA . ASN A 1 88 ? 9.590 9.066 -4.602 1.00 94.06 88 ASN A CA 1
ATOM 673 C C . ASN A 1 88 ? 9.063 7.629 -4.719 1.00 94.06 88 ASN A C 1
ATOM 675 O O . ASN A 1 88 ? 8.765 6.995 -3.708 1.00 94.06 88 ASN A O 1
ATOM 679 N N . LEU A 1 89 ? 8.988 7.131 -5.952 1.00 94.44 89 LEU A N 1
ATOM 680 C CA . LEU A 1 89 ? 8.564 5.764 -6.267 1.00 94.44 89 LEU A CA 1
ATOM 681 C C . LEU A 1 89 ? 9.737 4.768 -6.338 1.00 94.44 89 LEU A C 1
ATOM 683 O O . LEU A 1 89 ? 9.520 3.576 -6.533 1.00 94.44 89 LEU A O 1
ATOM 687 N N . PHE A 1 90 ? 10.981 5.238 -6.208 1.00 94.38 90 PHE A N 1
ATOM 688 C CA . PHE A 1 90 ? 12.170 4.393 -6.270 1.00 94.38 90 PHE A CA 1
ATOM 689 C C . PHE A 1 90 ? 12.448 3.725 -4.919 1.00 94.38 90 PHE A C 1
ATOM 691 O O . PHE A 1 90 ? 12.599 4.402 -3.900 1.00 94.38 90 PHE A O 1
ATOM 698 N N . ASN A 1 91 ? 12.583 2.398 -4.930 1.00 94.19 91 ASN A N 1
ATOM 699 C CA . ASN A 1 91 ? 13.003 1.617 -3.773 1.00 94.19 91 ASN A CA 1
ATOM 700 C C . ASN A 1 91 ? 14.466 1.173 -3.929 1.00 94.19 91 ASN A C 1
ATOM 702 O O . ASN A 1 91 ? 14.787 0.325 -4.762 1.00 94.19 91 ASN A O 1
ATOM 706 N N . LYS A 1 92 ? 15.349 1.744 -3.105 1.00 92.75 92 LYS A N 1
ATOM 707 C CA . LYS A 1 92 ? 16.787 1.438 -3.118 1.00 92.75 92 LYS A CA 1
ATOM 708 C C . LYS A 1 92 ? 17.106 0.026 -2.619 1.00 92.75 92 LYS A C 1
ATOM 710 O O . LYS A 1 92 ? 18.129 -0.529 -2.998 1.00 92.75 92 LYS A O 1
ATOM 715 N N . ASP A 1 93 ? 16.246 -0.550 -1.781 1.00 96.12 93 ASP A N 1
ATOM 716 C CA . ASP A 1 93 ? 16.501 -1.845 -1.141 1.00 96.12 93 ASP A CA 1
ATOM 717 C C . ASP A 1 93 ? 16.218 -3.020 -2.093 1.00 96.12 93 ASP A C 1
ATOM 719 O O . ASP A 1 93 ? 16.613 -4.151 -1.827 1.00 96.12 93 ASP A O 1
ATOM 723 N N . THR A 1 94 ? 15.568 -2.754 -3.230 1.00 96.06 94 THR A N 1
ATOM 724 C CA . THR A 1 94 ? 15.274 -3.736 -4.288 1.00 96.06 94 THR A CA 1
ATOM 725 C C . THR A 1 94 ? 16.145 -3.534 -5.529 1.00 96.06 94 THR A C 1
ATOM 727 O O . THR A 1 94 ? 15.769 -3.948 -6.626 1.00 96.06 94 THR A O 1
ATOM 730 N N . ILE A 1 95 ? 17.267 -2.824 -5.403 1.00 96.44 95 ILE A N 1
ATOM 731 C CA . ILE A 1 95 ? 18.132 -2.538 -6.544 1.00 96.44 95 ILE A CA 1
ATOM 732 C C . ILE A 1 95 ? 18.841 -3.808 -7.031 1.00 96.44 95 ILE A C 1
ATOM 734 O O . ILE A 1 95 ? 19.277 -4.651 -6.249 1.00 96.44 95 ILE A O 1
ATOM 738 N N . ILE A 1 96 ? 18.972 -3.934 -8.347 1.00 97.50 96 ILE A N 1
ATOM 739 C CA . ILE A 1 96 ? 19.716 -4.999 -9.006 1.00 97.50 96 ILE A CA 1
ATOM 740 C C . ILE A 1 96 ? 21.085 -4.428 -9.375 1.00 97.50 96 ILE A C 1
ATOM 742 O O . ILE A 1 96 ? 21.215 -3.660 -10.333 1.00 97.50 96 ILE A O 1
ATOM 746 N N . LEU A 1 97 ? 22.092 -4.787 -8.582 1.00 96.88 97 LEU A N 1
ATOM 747 C CA . LEU A 1 97 ? 23.472 -4.340 -8.759 1.00 96.88 97 LEU A CA 1
ATOM 748 C C . LEU A 1 97 ? 24.088 -4.890 -10.049 1.00 96.88 97 LEU A C 1
ATOM 750 O O . LEU A 1 97 ? 23.705 -5.957 -10.530 1.00 96.88 97 LEU A O 1
ATOM 754 N N . GLU A 1 98 ? 25.068 -4.157 -10.576 1.00 96.88 98 GLU A N 1
ATOM 755 C CA . GLU A 1 98 ? 25.884 -4.535 -11.738 1.00 96.88 98 GLU A CA 1
ATOM 756 C C . GLU A 1 98 ? 25.056 -4.847 -12.995 1.00 96.88 98 GLU A C 1
ATOM 758 O O . GLU A 1 98 ? 25.363 -5.752 -13.783 1.00 96.88 98 GLU A O 1
ATOM 763 N N . ARG A 1 99 ? 23.957 -4.112 -13.181 1.00 97.56 99 ARG A N 1
ATOM 764 C CA . ARG A 1 99 ? 23.020 -4.282 -14.294 1.00 97.56 99 ARG A CA 1
ATOM 765 C C . ARG A 1 99 ? 22.564 -2.941 -14.842 1.00 97.56 99 ARG A C 1
ATOM 767 O O . ARG A 1 99 ? 22.370 -1.979 -14.106 1.00 97.56 99 ARG A O 1
ATOM 774 N N . TYR A 1 100 ? 22.285 -2.919 -16.141 1.00 97.25 100 TYR A N 1
ATOM 775 C CA . TYR A 1 100 ? 21.572 -1.819 -16.784 1.00 97.25 100 TYR A CA 1
ATOM 776 C C . TYR A 1 100 ? 20.519 -2.331 -17.772 1.00 97.25 100 TYR A C 1
ATOM 778 O O . TYR A 1 100 ? 20.596 -3.465 -18.251 1.00 97.25 100 TYR A O 1
ATOM 786 N N . VAL A 1 101 ? 19.528 -1.492 -18.06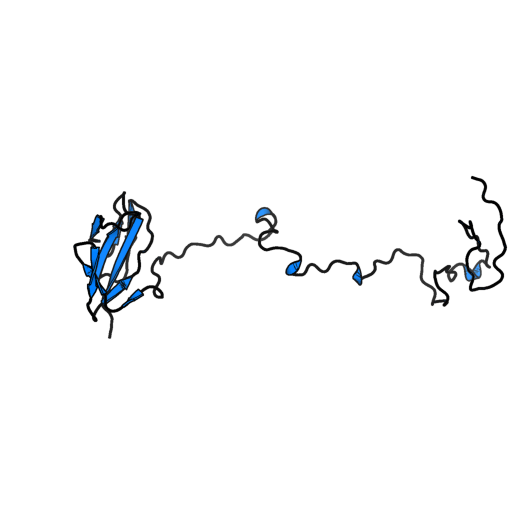8 1.00 97.81 101 VAL A N 1
ATOM 787 C CA . VAL A 1 101 ? 18.483 -1.756 -19.059 1.00 97.81 101 VAL A CA 1
ATOM 788 C C . VAL A 1 101 ? 18.953 -1.382 -20.464 1.00 97.81 101 VAL A C 1
ATOM 790 O O . VAL A 1 101 ? 19.435 -0.275 -20.713 1.00 97.81 101 VAL A O 1
ATOM 793 N N . THR A 1 102 ? 18.818 -2.331 -21.383 1.00 96.75 102 THR A N 1
ATOM 794 C CA . THR A 1 102 ? 19.204 -2.210 -22.794 1.00 96.75 102 THR A CA 1
ATOM 795 C C . THR A 1 102 ? 18.076 -1.638 -23.650 1.00 96.75 102 THR A C 1
ATOM 797 O O . THR A 1 102 ? 16.940 -1.513 -23.198 1.00 96.75 102 THR A O 1
ATOM 800 N N . ILE A 1 103 ? 18.375 -1.359 -24.923 1.00 96.25 103 ILE A N 1
ATOM 801 C CA . ILE A 1 103 ? 17.408 -0.857 -25.913 1.00 96.25 103 ILE A CA 1
ATOM 802 C C . ILE A 1 103 ? 16.216 -1.795 -26.173 1.00 96.25 103 ILE A C 1
ATOM 804 O O . ILE A 1 103 ? 15.223 -1.363 -26.747 1.00 96.25 103 ILE A O 1
ATOM 808 N N . THR A 1 104 ? 16.306 -3.066 -25.770 1.00 96.44 104 THR A N 1
ATOM 809 C CA . THR A 1 104 ? 15.217 -4.052 -25.876 1.00 96.44 104 THR A CA 1
ATOM 810 C C . THR A 1 104 ? 14.417 -4.185 -24.578 1.00 96.44 104 THR A C 1
ATOM 812 O O . THR A 1 104 ? 13.564 -5.062 -24.463 1.00 96.44 104 THR A O 1
ATOM 815 N N . GLY A 1 105 ? 14.725 -3.377 -23.558 1.00 96.31 105 GLY A N 1
ATOM 816 C CA . GLY A 1 105 ? 14.135 -3.485 -22.224 1.00 96.31 105 GLY A CA 1
ATOM 817 C C . GLY A 1 105 ? 14.678 -4.641 -21.382 1.00 96.31 105 GLY A C 1
ATOM 818 O O . GLY A 1 105 ? 14.266 -4.798 -20.233 1.00 96.31 105 GLY A O 1
ATOM 819 N N . ALA A 1 106 ? 15.602 -5.453 -21.896 1.00 97.25 106 ALA A N 1
ATOM 820 C CA . ALA A 1 106 ? 16.245 -6.507 -21.117 1.00 97.25 106 ALA A CA 1
ATOM 821 C C . ALA A 1 106 ? 17.350 -5.940 -20.212 1.00 97.25 106 ALA A C 1
ATOM 823 O O . ALA A 1 106 ? 17.953 -4.913 -20.528 1.00 97.25 106 ALA A O 1
ATOM 824 N N . LEU A 1 107 ? 17.650 -6.633 -19.110 1.00 97.75 107 LEU A N 1
ATOM 825 C CA . LEU A 1 107 ? 18.806 -6.317 -18.268 1.00 97.75 107 LEU A CA 1
ATOM 826 C C . LEU A 1 107 ? 20.072 -6.993 -18.798 1.00 97.75 107 LEU A C 1
ATOM 828 O O . LEU A 1 107 ? 20.057 -8.170 -19.155 1.00 97.75 107 LEU A O 1
ATOM 832 N N . THR A 1 108 ? 21.190 -6.276 -18.767 1.00 97.88 108 THR A N 1
ATOM 833 C CA . THR A 1 108 ? 22.521 -6.796 -19.110 1.00 97.88 108 THR A CA 1
ATOM 834 C C . THR A 1 108 ? 23.530 -6.442 -18.024 1.00 97.88 108 THR A C 1
ATOM 836 O O . THR A 1 108 ? 23.393 -5.416 -17.360 1.00 97.88 108 THR A O 1
ATOM 839 N N . ALA A 1 109 ? 24.516 -7.320 -17.819 1.00 97.75 109 ALA A N 1
ATOM 840 C CA . ALA A 1 109 ? 25.583 -7.148 -16.838 1.00 97.75 109 ALA A CA 1
ATOM 841 C C . ALA A 1 109 ? 26.502 -5.971 -17.187 1.00 97.75 109 ALA A C 1
ATOM 843 O O . ALA A 1 109 ? 26.964 -5.860 -18.323 1.00 97.75 109 ALA A O 1
ATOM 844 N N . ASN A 1 110 ? 26.759 -5.108 -16.205 1.00 96.69 110 ASN A N 1
ATOM 845 C CA . ASN A 1 110 ? 27.789 -4.076 -16.247 1.00 96.69 110 ASN A CA 1
ATOM 846 C C . ASN A 1 110 ? 28.055 -3.548 -14.825 1.00 96.69 110 ASN A C 1
ATOM 848 O O . ASN A 1 110 ? 27.164 -2.953 -14.223 1.00 96.69 110 ASN A O 1
ATOM 852 N N . ALA A 1 111 ? 29.278 -3.720 -14.316 1.00 96.00 111 ALA A N 1
ATOM 853 C CA . ALA A 1 111 ? 29.654 -3.344 -12.949 1.00 96.00 111 ALA A CA 1
ATOM 854 C C . ALA A 1 111 ? 29.553 -1.834 -12.653 1.00 96.00 111 ALA A C 1
ATOM 856 O O . ALA A 1 111 ? 29.408 -1.435 -11.501 1.00 96.00 111 ALA A O 1
ATOM 857 N N . ALA A 1 112 ? 29.576 -0.981 -13.683 1.00 95.31 112 ALA A N 1
ATOM 858 C CA . ALA A 1 112 ? 29.483 0.469 -13.520 1.00 95.31 112 ALA A CA 1
ATOM 859 C C . ALA A 1 112 ? 28.047 0.982 -13.304 1.00 95.31 112 ALA A C 1
ATOM 861 O O . ALA A 1 112 ? 27.856 2.189 -13.151 1.00 95.31 112 ALA A O 1
ATOM 862 N N . TYR A 1 113 ? 27.032 0.111 -13.326 1.00 96.12 113 TYR A N 1
ATOM 863 C CA . TYR A 1 113 ? 25.628 0.517 -13.255 1.00 96.12 113 TYR A CA 1
ATOM 864 C C . TYR A 1 113 ? 24.807 -0.365 -12.320 1.00 96.12 113 TYR A C 1
ATOM 866 O O . TYR A 1 113 ? 25.120 -1.533 -12.092 1.00 96.12 113 TYR A O 1
ATOM 874 N N . SER A 1 114 ? 23.705 0.198 -11.840 1.00 97.19 114 SER A N 1
ATOM 875 C CA . SER A 1 114 ? 22.660 -0.518 -11.116 1.00 97.19 114 SER A CA 1
ATOM 876 C C . SER A 1 114 ? 21.297 -0.224 -11.732 1.00 97.19 114 SER A C 1
ATOM 878 O O . SER A 1 114 ? 21.057 0.876 -12.240 1.00 97.19 114 SER A O 1
ATOM 880 N N . ALA A 1 115 ? 20.391 -1.198 -11.681 1.00 97.69 115 ALA A N 1
ATOM 881 C CA . ALA A 1 115 ? 19.035 -1.078 -12.204 1.00 97.69 115 ALA A CA 1
ATOM 882 C C . ALA A 1 115 ? 17.998 -1.201 -11.086 1.00 97.69 115 ALA A C 1
ATOM 884 O O . ALA A 1 115 ? 18.141 -2.019 -10.182 1.00 97.69 115 ALA A O 1
ATOM 885 N N . SER A 1 116 ? 16.923 -0.422 -11.158 1.00 97.94 116 SER A N 1
ATOM 886 C CA . SER A 1 116 ? 15.766 -0.623 -10.289 1.00 97.94 116 SER A CA 1
ATOM 887 C C . SER A 1 116 ? 15.079 -1.961 -10.589 1.00 97.94 116 SER A C 1
ATOM 889 O O . SER A 1 116 ? 15.157 -2.480 -11.709 1.00 97.94 116 SER A O 1
ATOM 891 N N . ASP A 1 117 ? 14.303 -2.472 -9.631 1.00 97.56 117 ASP A N 1
ATOM 892 C CA . ASP A 1 117 ? 13.215 -3.381 -9.992 1.00 97.56 117 ASP A CA 1
ATOM 893 C C . ASP A 1 117 ? 12.113 -2.621 -10.764 1.00 97.56 117 ASP A C 1
ATOM 895 O O . ASP A 1 117 ? 12.214 -1.413 -11.007 1.00 97.56 117 ASP A O 1
ATOM 899 N N . PHE A 1 118 ? 11.074 -3.322 -11.214 1.00 98.19 118 PHE A N 1
ATOM 900 C CA . PHE A 1 118 ? 9.915 -2.700 -11.842 1.00 98.19 118 PHE A CA 1
ATOM 901 C C . PHE A 1 118 ? 9.217 -1.747 -10.869 1.00 98.19 118 PHE A C 1
ATOM 903 O O . PHE A 1 118 ? 8.730 -2.151 -9.816 1.00 98.19 118 PHE A O 1
ATOM 910 N N . ILE A 1 119 ? 9.131 -0.481 -11.260 1.00 97.75 119 ILE A N 1
ATOM 911 C CA . ILE A 1 119 ? 8.434 0.570 -10.527 1.00 97.75 119 ILE A CA 1
ATOM 912 C C . ILE A 1 119 ? 7.062 0.741 -11.171 1.00 97.75 119 ILE A C 1
ATOM 914 O O . ILE A 1 119 ? 6.978 1.030 -12.365 1.00 97.75 119 ILE A O 1
ATOM 918 N N . ALA A 1 120 ? 5.996 0.548 -10.395 1.00 97.44 120 ALA A N 1
ATOM 919 C CA . ALA A 1 120 ? 4.631 0.743 -10.871 1.00 97.44 120 ALA A CA 1
ATOM 920 C C . ALA A 1 120 ? 4.368 2.222 -11.192 1.00 97.44 120 ALA A C 1
ATOM 922 O O . ALA A 1 120 ? 4.743 3.109 -10.420 1.00 97.44 120 ALA A O 1
ATOM 923 N N . ILE A 1 121 ? 3.715 2.478 -12.324 1.00 96.81 121 ILE A N 1
ATOM 924 C CA . ILE A 1 121 ? 3.362 3.819 -12.796 1.00 96.81 121 ILE A CA 1
ATOM 925 C C . ILE A 1 121 ? 1.920 3.867 -13.294 1.00 96.81 121 ILE A C 1
ATOM 927 O O . ILE A 1 121 ? 1.296 2.840 -13.554 1.00 96.81 121 ILE A O 1
ATOM 931 N N . SER A 1 122 ? 1.399 5.081 -13.442 1.00 96.12 122 SER A N 1
ATOM 932 C CA . SER A 1 122 ? 0.134 5.334 -14.122 1.00 96.12 122 SER A CA 1
ATOM 933 C C . SER A 1 122 ? 0.381 5.555 -15.622 1.00 96.12 122 SER A C 1
ATOM 935 O O . SER A 1 122 ? 1.347 6.238 -15.984 1.00 96.12 122 SER A O 1
ATOM 937 N N . PRO A 1 123 ? -0.469 5.016 -16.510 1.00 97.44 123 PRO A N 1
ATOM 938 C CA . PRO A 1 123 ? -0.359 5.239 -17.951 1.00 97.44 123 PRO A CA 1
ATOM 939 C C . PRO A 1 123 ? -0.645 6.700 -18.323 1.00 97.44 123 PRO A C 1
ATOM 941 O O . PRO A 1 123 ? -1.510 7.338 -17.723 1.00 97.44 123 PRO A O 1
ATOM 944 N N . GLY A 1 124 ? 0.061 7.234 -19.327 1.00 97.19 124 GLY A N 1
ATOM 945 C CA . GLY A 1 124 ? -0.135 8.611 -19.808 1.00 97.19 124 GLY A CA 1
ATOM 946 C C . GLY A 1 124 ? 0.283 9.709 -18.826 1.00 97.19 124 GLY A C 1
ATOM 947 O O . GLY A 1 124 ? -0.056 10.873 -19.031 1.00 97.19 124 GLY A O 1
ATOM 948 N N . GLN A 1 125 ? 0.995 9.360 -17.755 1.00 97.12 125 GLN A N 1
ATOM 949 C CA . GLN A 1 125 ? 1.353 10.268 -16.671 1.00 97.12 125 GLN A CA 1
ATOM 950 C C . GLN A 1 125 ? 2.791 10.774 -16.841 1.00 97.12 125 GLN A C 1
ATOM 952 O O . GLN A 1 125 ? 3.694 10.033 -17.237 1.00 97.12 125 GLN A O 1
ATOM 957 N N . ALA A 1 126 ? 3.011 12.049 -16.518 1.00 97.50 126 ALA A N 1
ATOM 958 C CA . ALA A 1 126 ? 4.343 12.639 -16.496 1.00 97.50 126 ALA A CA 1
ATOM 959 C C . ALA A 1 126 ? 5.112 12.237 -15.227 1.00 97.50 126 ALA A C 1
ATOM 961 O O . ALA A 1 126 ? 4.585 12.340 -14.114 1.00 97.50 126 ALA A O 1
ATOM 962 N N . TYR A 1 127 ? 6.371 11.840 -15.406 1.00 97.38 127 TYR A N 1
ATOM 963 C CA . TYR A 1 127 ? 7.315 11.499 -14.344 1.00 97.38 127 TYR A CA 1
ATOM 964 C C . TYR A 1 127 ? 8.663 12.189 -14.562 1.00 97.38 127 TYR A C 1
ATOM 966 O O . TYR A 1 127 ? 9.041 12.525 -15.688 1.00 97.38 127 TYR A O 1
ATOM 974 N N . SER A 1 128 ? 9.405 12.358 -13.467 1.00 96.69 128 SER A N 1
ATOM 975 C CA . SER A 1 128 ? 10.766 12.890 -13.468 1.00 96.69 128 SER A CA 1
ATOM 976 C C . SER A 1 128 ? 11.678 12.022 -12.609 1.00 96.69 128 SER A C 1
ATOM 978 O O . SER A 1 128 ? 11.297 11.595 -11.520 1.00 96.69 128 SER A O 1
ATOM 980 N N . VAL A 1 129 ? 12.897 11.798 -13.086 1.00 94.50 129 VAL A N 1
ATOM 981 C CA . VAL A 1 129 ? 13.960 11.071 -12.392 1.00 94.50 129 VAL A CA 1
ATOM 982 C C . VAL A 1 129 ? 15.208 11.953 -12.303 1.00 94.50 129 VAL A C 1
ATOM 984 O O . VAL A 1 129 ? 15.604 12.607 -13.267 1.00 94.50 129 VAL A O 1
ATOM 987 N N . ASN A 1 130 ? 15.837 12.000 -11.131 1.00 92.56 130 ASN A N 1
ATOM 988 C CA . ASN A 1 130 ? 17.029 12.821 -10.889 1.00 92.56 130 ASN A CA 1
ATOM 989 C C . ASN A 1 130 ? 18.304 12.207 -11.507 1.00 92.56 130 ASN A C 1
ATOM 991 O O . ASN A 1 130 ? 19.102 12.934 -12.113 1.00 92.56 130 ASN A O 1
ATOM 995 N N . HIS A 1 131 ? 18.455 10.880 -11.446 1.00 91.12 131 HIS A N 1
ATOM 996 C CA . HIS A 1 131 ? 19.562 10.128 -12.047 1.00 91.12 131 HIS A CA 1
ATOM 997 C C . HIS A 1 131 ? 19.045 9.114 -13.070 1.00 91.12 131 HIS A C 1
ATOM 999 O O . HIS A 1 131 ? 18.318 8.186 -12.731 1.00 91.12 131 HIS A O 1
ATOM 1005 N N . LEU A 1 132 ? 19.447 9.287 -14.328 1.00 93.50 132 LEU A N 1
ATOM 1006 C CA . LEU A 1 132 ? 19.081 8.400 -15.426 1.00 93.50 132 LEU A CA 1
ATOM 1007 C C . LEU A 1 132 ? 20.292 8.207 -16.328 1.00 93.50 132 LEU A C 1
ATOM 1009 O O . LEU A 1 132 ? 20.824 9.182 -16.857 1.00 93.50 132 LEU A O 1
ATOM 1013 N N . TRP A 1 133 ? 20.694 6.954 -16.498 1.00 94.12 133 TRP A N 1
ATOM 1014 C CA . TRP A 1 133 ? 21.588 6.524 -17.566 1.00 94.12 133 TRP A CA 1
ATOM 1015 C C . TRP A 1 133 ? 20.792 5.920 -18.726 1.00 94.12 133 TRP A C 1
ATOM 1017 O O . TRP A 1 133 ? 20.927 6.341 -19.868 1.00 94.12 133 TRP A O 1
ATOM 1027 N N . SER A 1 134 ? 19.928 4.955 -18.413 1.00 95.44 134 SER A N 1
ATOM 1028 C CA . SER A 1 134 ? 19.034 4.283 -19.359 1.00 95.44 134 SER A CA 1
ATOM 1029 C C . SER A 1 134 ? 17.742 3.905 -18.639 1.00 95.44 134 SER A C 1
ATOM 1031 O O . SER A 1 134 ? 17.741 3.754 -17.418 1.00 95.44 134 SER A O 1
ATOM 1033 N N . GLY A 1 135 ? 16.635 3.767 -19.358 1.00 97.44 135 GLY A N 1
ATOM 1034 C CA . GLY A 1 135 ? 15.336 3.460 -18.769 1.00 97.44 135 GLY A CA 1
ATOM 1035 C C . GLY A 1 135 ? 14.376 2.876 -19.793 1.00 97.44 135 GLY A C 1
ATOM 1036 O O . GLY A 1 135 ? 14.501 3.172 -20.978 1.00 97.44 135 GLY A O 1
ATOM 1037 N N . ALA A 1 136 ? 13.409 2.077 -19.352 1.00 98.44 136 ALA A N 1
ATOM 1038 C CA . ALA A 1 136 ? 12.391 1.504 -20.228 1.00 98.44 136 ALA A CA 1
ATOM 1039 C C . ALA A 1 136 ? 11.015 1.442 -19.559 1.00 98.44 136 ALA A C 1
ATOM 1041 O O . ALA A 1 136 ? 10.912 1.306 -18.338 1.00 98.44 136 ALA A O 1
ATOM 1042 N N . CYS A 1 137 ? 9.977 1.519 -20.387 1.00 98.62 137 CYS A N 1
ATOM 1043 C CA . CYS A 1 137 ? 8.572 1.336 -20.048 1.00 98.62 137 CYS A CA 1
ATOM 1044 C C . CYS A 1 137 ? 8.118 -0.075 -20.441 1.00 98.62 137 CYS A C 1
ATOM 1046 O O . CYS A 1 137 ? 8.508 -0.588 -21.495 1.00 98.62 137 CYS A O 1
ATOM 1048 N N . TYR A 1 138 ? 7.257 -0.670 -19.620 1.00 98.81 138 TYR A N 1
ATOM 1049 C CA . TYR A 1 138 ? 6.737 -2.023 -19.795 1.00 98.81 138 TYR A CA 1
ATOM 1050 C C . TYR A 1 138 ? 5.232 -2.072 -19.541 1.00 98.81 138 TYR A C 1
ATOM 1052 O O . TYR A 1 138 ? 4.701 -1.269 -18.767 1.00 98.81 138 TYR A O 1
ATOM 1060 N N . ASP A 1 139 ? 4.554 -3.022 -20.175 1.00 98.56 139 ASP A N 1
ATOM 1061 C CA . ASP A 1 139 ? 3.129 -3.284 -19.961 1.00 98.56 139 ASP A CA 1
ATOM 1062 C C . ASP A 1 139 ? 2.866 -4.026 -18.635 1.00 98.56 139 ASP A C 1
ATOM 1064 O O . ASP A 1 139 ? 3.787 -4.329 -17.872 1.00 98.56 139 ASP A O 1
ATOM 1068 N N . SER A 1 140 ? 1.602 -4.351 -18.348 1.00 98.12 140 SER A N 1
ATOM 1069 C CA . SER A 1 140 ? 1.209 -5.084 -17.133 1.00 98.12 140 SER A CA 1
ATOM 1070 C C . SER A 1 140 ? 1.814 -6.489 -17.025 1.00 98.12 140 SER A C 1
ATOM 1072 O O . SER A 1 140 ? 1.935 -7.018 -15.921 1.00 98.12 140 SER A O 1
ATOM 1074 N N . ASN A 1 141 ? 2.217 -7.084 -18.148 1.00 98.06 141 ASN A N 1
ATOM 1075 C CA . ASN A 1 141 ? 2.877 -8.385 -18.222 1.00 98.06 141 ASN A CA 1
ATOM 1076 C C . ASN A 1 141 ? 4.410 -8.261 -18.202 1.00 98.06 141 ASN A C 1
ATOM 1078 O O . ASN A 1 141 ? 5.105 -9.261 -18.391 1.00 98.06 141 ASN A O 1
ATOM 1082 N N . LYS A 1 142 ? 4.942 -7.056 -17.944 1.00 97.50 142 LYS A N 1
ATOM 1083 C CA . LYS A 1 142 ? 6.377 -6.730 -17.944 1.00 97.50 142 LYS A CA 1
ATOM 1084 C C . LYS A 1 142 ? 7.036 -6.906 -19.319 1.00 97.50 142 LYS A C 1
ATOM 1086 O O . LYS A 1 142 ? 8.253 -7.082 -19.402 1.00 97.50 142 LYS A O 1
ATOM 1091 N N . VAL A 1 143 ? 6.260 -6.828 -20.399 1.00 98.12 143 VAL A N 1
ATOM 1092 C CA . VAL A 1 143 ? 6.761 -6.822 -21.779 1.00 98.12 143 VAL A CA 1
ATOM 1093 C C . VAL A 1 143 ? 7.203 -5.408 -22.141 1.00 98.12 143 VAL A C 1
ATOM 1095 O O . VAL A 1 143 ? 6.529 -4.433 -21.816 1.00 98.12 143 VAL A O 1
ATOM 1098 N N . PHE A 1 144 ? 8.364 -5.290 -22.786 1.00 98.50 144 PHE A N 1
ATOM 1099 C CA . PHE A 1 144 ? 8.932 -4.009 -23.204 1.00 98.50 144 PHE A CA 1
ATOM 1100 C C . PHE A 1 144 ? 8.004 -3.257 -24.168 1.00 98.50 144 PHE A C 1
ATOM 1102 O O . PHE A 1 144 ? 7.503 -3.837 -25.129 1.00 98.50 144 PHE A O 1
ATOM 1109 N N . ILE A 1 145 ? 7.825 -1.956 -23.929 1.00 98.50 145 ILE A N 1
ATOM 1110 C CA . ILE A 1 145 ? 7.068 -1.048 -24.802 1.00 98.50 145 ILE A CA 1
ATOM 1111 C C . ILE A 1 145 ? 8.014 -0.071 -25.500 1.00 98.50 145 ILE A C 1
ATOM 1113 O O . ILE A 1 145 ? 7.990 0.061 -26.721 1.00 98.50 145 ILE A O 1
ATOM 1117 N N . SER A 1 146 ? 8.815 0.661 -24.724 1.00 98.38 146 SER A N 1
ATOM 1118 C CA . SER A 1 146 ? 9.673 1.724 -25.248 1.00 98.38 146 SER A CA 1
ATOM 1119 C C . SER A 1 146 ? 10.798 2.069 -24.281 1.00 98.38 146 SER A C 1
ATOM 1121 O O . SER A 1 146 ? 10.703 1.823 -23.079 1.00 98.38 146 SER A O 1
ATOM 1123 N N . MET A 1 147 ? 11.838 2.724 -24.790 1.00 98.25 147 MET A N 1
ATOM 1124 C CA . MET A 1 147 ? 12.831 3.382 -23.942 1.00 98.25 147 MET A CA 1
ATOM 1125 C C . MET A 1 147 ? 12.268 4.668 -23.327 1.00 98.25 147 MET A C 1
ATOM 1127 O O . MET A 1 147 ? 11.350 5.288 -23.870 1.00 98.25 147 MET A O 1
ATOM 1131 N N . ILE A 1 148 ? 12.845 5.076 -22.200 1.00 97.25 148 ILE A N 1
ATOM 1132 C CA . ILE A 1 148 ? 12.624 6.389 -21.596 1.00 97.25 148 ILE A CA 1
ATOM 1133 C C . ILE A 1 148 ? 13.546 7.393 -22.306 1.00 97.25 148 ILE A C 1
ATOM 1135 O O . ILE A 1 148 ? 14.761 7.196 -22.306 1.00 97.25 148 ILE A O 1
ATOM 1139 N N . PRO A 1 149 ? 13.005 8.467 -22.907 1.00 94.12 149 PRO A N 1
ATOM 1140 C CA . PRO A 1 149 ? 13.783 9.348 -23.779 1.00 94.12 149 PRO A CA 1
ATOM 1141 C C . PRO A 1 149 ? 14.635 10.378 -23.024 1.00 94.12 149 PRO A C 1
ATOM 1143 O O . PRO A 1 149 ? 15.620 10.872 -23.563 1.00 94.12 149 PRO A O 1
ATOM 1146 N N . ALA A 1 150 ? 14.246 10.746 -21.802 1.00 95.31 150 ALA A N 1
ATOM 1147 C CA . ALA A 1 150 ? 14.895 11.791 -21.016 1.00 95.31 150 ALA A CA 1
ATOM 1148 C C . ALA A 1 150 ? 14.531 11.675 -19.529 1.00 95.31 150 ALA A C 1
ATOM 1150 O O . ALA A 1 150 ? 13.629 10.931 -19.147 1.00 95.31 150 ALA A O 1
ATOM 1151 N N . LYS A 1 151 ? 15.202 12.470 -18.683 1.00 95.56 151 LYS A N 1
ATOM 1152 C CA . LYS A 1 151 ? 14.944 12.538 -17.232 1.00 95.56 151 LYS A CA 1
ATOM 1153 C C . LYS A 1 151 ? 13.515 12.947 -16.869 1.00 95.56 151 LYS A C 1
ATOM 1155 O O . LYS A 1 151 ? 13.048 12.580 -15.799 1.00 95.56 151 LYS A O 1
ATOM 1160 N N . THR A 1 152 ? 12.830 13.678 -17.742 1.00 97.06 152 THR A N 1
ATOM 1161 C CA . THR A 1 152 ? 11.398 13.962 -17.627 1.00 97.06 152 THR A CA 1
ATOM 1162 C C . THR A 1 152 ? 10.709 13.391 -18.852 1.00 97.06 152 THR A C 1
ATOM 1164 O O . THR A 1 152 ? 11.145 13.635 -19.976 1.00 97.06 152 THR A O 1
ATOM 1167 N N . PHE A 1 153 ? 9.656 12.613 -18.637 1.00 97.00 153 PHE A N 1
ATOM 1168 C CA . PHE A 1 153 ? 8.973 11.885 -19.698 1.00 97.00 153 PHE A CA 1
ATOM 1169 C C . PHE A 1 153 ? 7.507 11.653 -19.336 1.00 97.00 153 PHE A C 1
ATOM 1171 O O . PHE A 1 153 ? 7.130 11.698 -18.167 1.00 97.00 153 PHE A O 1
ATOM 1178 N N . THR A 1 154 ? 6.684 11.395 -20.350 1.00 98.19 154 THR A N 1
ATOM 1179 C CA . THR A 1 154 ? 5.306 10.919 -20.173 1.00 98.19 154 THR A CA 1
ATOM 1180 C C . THR A 1 154 ? 5.260 9.445 -20.540 1.00 98.19 154 THR A C 1
ATOM 1182 O O . THR A 1 154 ? 5.817 9.049 -21.566 1.00 98.19 154 THR A O 1
ATOM 1185 N N . THR A 1 155 ? 4.652 8.622 -19.691 1.00 98.00 155 THR A N 1
ATOM 1186 C CA . THR A 1 155 ? 4.538 7.181 -19.936 1.00 98.00 155 THR A CA 1
ATOM 1187 C C . THR A 1 155 ? 3.592 6.902 -21.111 1.00 98.00 155 THR A C 1
ATOM 1189 O O . THR A 1 155 ? 2.590 7.602 -21.274 1.00 98.00 155 THR A O 1
ATOM 1192 N N . PRO A 1 156 ? 3.860 5.875 -21.937 1.00 98.31 156 PRO A N 1
ATOM 1193 C CA . PRO A 1 156 ? 2.882 5.389 -22.906 1.00 98.31 156 PRO A CA 1
ATOM 1194 C C . PRO A 1 156 ? 1.551 5.012 -22.236 1.00 98.31 156 PRO A C 1
ATOM 1196 O O . PRO A 1 156 ? 1.524 4.590 -21.079 1.00 98.31 156 PRO A O 1
ATOM 1199 N N . LEU A 1 157 ? 0.439 5.116 -22.968 1.00 98.31 157 LEU A N 1
ATOM 1200 C CA . LEU A 1 157 ? -0.903 4.816 -22.439 1.00 98.31 157 LEU A CA 1
ATOM 1201 C C . LEU A 1 157 ? -1.111 3.338 -22.069 1.00 98.31 157 LEU A C 1
ATOM 1203 O O . LEU A 1 157 ? -2.025 3.017 -21.319 1.00 98.31 157 LEU A O 1
ATOM 1207 N N . ASN A 1 158 ? -0.279 2.440 -22.590 1.00 98.00 158 ASN A N 1
ATOM 1208 C CA . ASN A 1 158 ? -0.299 1.011 -22.283 1.00 98.00 158 ASN A CA 1
ATOM 1209 C C . ASN A 1 158 ? 0.790 0.590 -21.278 1.00 98.00 158 ASN A C 1
ATOM 1211 O O . ASN A 1 158 ? 0.958 -0.605 -21.041 1.00 98.00 158 ASN A O 1
ATOM 1215 N N . ALA A 1 159 ? 1.544 1.534 -20.706 1.00 98.38 159 ALA A N 1
ATOM 1216 C CA . ALA A 1 159 ? 2.588 1.227 -19.736 1.00 98.38 159 ALA A CA 1
ATOM 1217 C C . ALA A 1 159 ? 2.020 1.083 -18.317 1.00 98.38 159 ALA A C 1
ATOM 1219 O O . ALA A 1 159 ? 1.189 1.879 -17.884 1.00 98.38 159 ALA A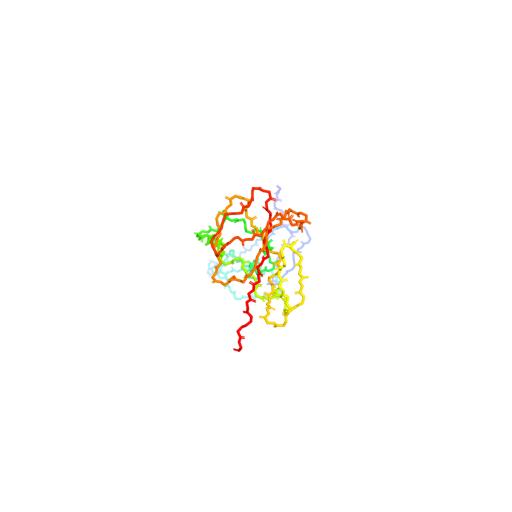 O 1
ATOM 1220 N N . ALA A 1 160 ? 2.521 0.087 -17.588 1.00 98.56 160 ALA A N 1
ATOM 1221 C CA . ALA A 1 160 ? 2.211 -0.164 -16.180 1.00 98.56 160 ALA A CA 1
ATOM 1222 C C . ALA A 1 160 ? 3.459 -0.100 -15.287 1.00 98.56 160 ALA A C 1
ATOM 1224 O O . ALA A 1 160 ? 3.350 0.179 -14.092 1.00 98.56 160 ALA A O 1
ATOM 1225 N N . PHE A 1 161 ? 4.648 -0.329 -15.856 1.00 98.62 161 PHE A N 1
ATOM 1226 C CA . PHE A 1 161 ? 5.905 -0.302 -15.114 1.00 98.62 161 PHE A CA 1
ATOM 1227 C C . PHE A 1 161 ? 6.998 0.464 -15.848 1.00 98.62 161 PHE A C 1
ATOM 1229 O O . PHE A 1 161 ? 7.0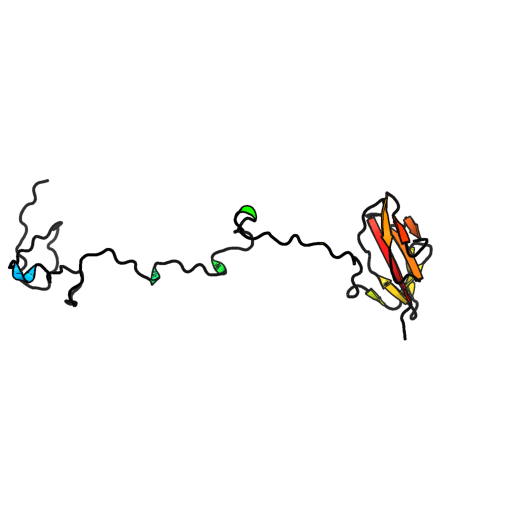20 0.531 -17.078 1.00 98.62 161 PHE A O 1
ATOM 1236 N N . VAL A 1 162 ? 7.964 0.965 -15.083 1.00 98.38 162 VAL A N 1
ATOM 1237 C CA . VAL A 1 162 ? 9.265 1.402 -15.595 1.00 98.38 162 VAL A CA 1
ATOM 1238 C C . VAL A 1 162 ? 10.404 0.680 -14.890 1.00 98.38 162 VAL A C 1
ATOM 1240 O O . VAL A 1 162 ? 10.274 0.257 -13.742 1.00 98.38 162 VAL A O 1
ATOM 1243 N N . ARG A 1 163 ? 11.547 0.575 -15.563 1.00 98.00 163 ARG A N 1
ATOM 1244 C CA . ARG A 1 163 ? 12.847 0.326 -14.929 1.00 98.00 163 ARG A CA 1
ATOM 1245 C C . ARG A 1 163 ? 13.809 1.422 -15.327 1.00 98.00 163 ARG A C 1
ATOM 1247 O O . ARG A 1 163 ? 13.827 1.831 -16.487 1.00 98.00 163 ARG A O 1
ATOM 1254 N N . ILE A 1 164 ? 14.617 1.863 -14.376 1.00 97.50 164 ILE A N 1
ATOM 1255 C CA . ILE A 1 164 ? 15.664 2.859 -14.593 1.00 97.50 164 ILE A CA 1
ATOM 1256 C C . ILE A 1 164 ? 17.016 2.272 -14.215 1.00 97.50 164 ILE A C 1
ATOM 1258 O O . ILE A 1 164 ? 17.124 1.446 -13.312 1.00 97.50 164 ILE A O 1
ATOM 1262 N N . SER A 1 165 ? 18.051 2.695 -14.920 1.00 97.06 165 SER A N 1
ATOM 1263 C CA . SER A 1 165 ? 19.440 2.378 -14.630 1.00 97.06 165 SER A CA 1
ATOM 1264 C C . SER A 1 165 ? 20.198 3.650 -14.328 1.00 97.06 165 SER A C 1
ATOM 1266 O O . SER A 1 165 ? 20.016 4.671 -14.997 1.00 97.06 165 SER A O 1
ATOM 1268 N N . MET A 1 166 ? 21.065 3.568 -13.334 1.00 93.81 166 MET A N 1
ATOM 1269 C CA . MET A 1 166 ? 21.898 4.660 -12.860 1.00 93.81 166 MET A CA 1
ATOM 1270 C C . MET A 1 166 ? 23.350 4.208 -12.802 1.00 93.81 166 MET A C 1
ATOM 1272 O O . MET A 1 166 ? 23.631 3.031 -12.580 1.00 93.81 166 MET A O 1
ATOM 1276 N N . LYS A 1 167 ? 24.264 5.140 -13.069 1.00 92.94 167 LYS A N 1
ATOM 1277 C CA . LYS A 1 167 ? 25.697 4.897 -12.925 1.00 92.94 167 LYS A CA 1
ATOM 1278 C C . LYS A 1 167 ? 26.016 4.786 -11.434 1.00 92.94 167 LYS A C 1
ATOM 1280 O O . LYS A 1 167 ? 25.515 5.597 -10.659 1.00 92.94 167 LYS A O 1
ATOM 1285 N N . ASN A 1 168 ? 26.817 3.798 -11.061 1.00 89.31 168 ASN A N 1
ATOM 1286 C CA . ASN A 1 168 ? 27.387 3.713 -9.725 1.00 89.31 168 ASN A CA 1
ATOM 1287 C C . ASN A 1 168 ? 28.405 4.855 -9.589 1.00 89.31 168 ASN A C 1
ATOM 1289 O O . ASN A 1 168 ? 29.208 5.080 -10.498 1.00 89.31 168 ASN A O 1
ATOM 1293 N N . GLU A 1 169 ? 28.312 5.620 -8.510 1.00 80.12 169 GLU A N 1
ATOM 1294 C CA . GLU A 1 169 ? 29.359 6.573 -8.144 1.00 80.12 169 GLU A CA 1
ATOM 1295 C C . GLU A 1 169 ? 30.414 5.818 -7.321 1.00 80.12 169 GLU A C 1
ATOM 1297 O O . GLU A 1 169 ? 30.061 4.865 -6.621 1.00 80.12 169 GLU A O 1
ATOM 1302 N N . ASP A 1 170 ? 31.686 6.191 -7.498 1.00 57.31 170 ASP A N 1
ATOM 1303 C CA . ASP A 1 170 ? 32.830 5.604 -6.780 1.00 57.31 170 ASP A CA 1
ATOM 1304 C C . ASP A 1 170 ? 32.794 5.928 -5.275 1.00 57.31 170 ASP A C 1
ATOM 1306 O O . ASP A 1 170 ? 32.355 7.048 -4.915 1.00 57.31 170 ASP A O 1
#

Organism: NCBI:txid2744309